Protein AF-A0A9E5MYY8-F1 (afdb_monomer)

Radius of gyration: 12.79 Å; Cα contacts (8 Å, |Δi|>4): 73; chains: 1; bounding box: 27×11×35 Å

Solvent-accessible surface area (backbone atoms only — not comparable to full-atom values): 3178 Å² total; per-residue (Å²): 118,52,60,52,48,47,74,50,97,88,70,51,74,49,74,59,67,80,64,63,46,80,39,74,42,71,50,75,51,67,51,96,86,69,52,68,51,79,45,84,46,75,48,75,38,75,76,133

Sequence (48 aa):
LPVGLSLDAAGLISGTPTLDGTFNFTVRVTDANGVFADQPLTILVNPA

Nearest PDB structures (foldseek):
  2adv-assembly1_C  TM=4.846E-01  e=6.919E-01  Pseudomonas sp. GK16
  8a5d-assembly1_X  TM=4.655E-01  e=2.986E+00  Thermochaetoides thermophila
  8a5q-assembly1_X  TM=5.049E-01  e=4.767E+00  Thermochaetoides thermophila
  8a5p-assembly1_X  TM=4.607E-01  e=4.767E+00  Thermochaetoides thermophila
  3ua0-assembly1_B-2  TM=2.727E-01  e=2.816E+00  Bombyx mori

Foldseek 3Di:
DAPQWDADPVGDIDGDHPDFAKDKDWDWDADPVRDIDIDIDMDGGDDD

Secondary structure (DSSP, 8-state):
--TTEEE-TTS-EEE---S-EEEEEEEEEE-TTS-EEEEEEEEEE---

pLDDT: mean 94.9, std 3.36, range [77.19, 98.44]

Structure (mmCIF, N/CA/C/O backbone):
data_AF-A0A9E5MYY8-F1
#
_entry.id   AF-A0A9E5MYY8-F1
#
loop_
_atom_site.group_PDB
_atom_site.id
_atom_site.type_symbol
_atom_site.label_atom_id
_atom_site.label_alt_id
_atom_site.label_comp_id
_atom_site.label_asym_id
_atom_site.label_entity_id
_atom_site.label_seq_id
_atom_site.pdbx_PDB_ins_code
_atom_site.Cartn_x
_atom_site.Cartn_y
_atom_site.Cartn_z
_atom_site.occupancy
_atom_site.B_iso_or_equiv
_atom_site.auth_seq_id
_atom_site.auth_comp_id
_atom_site.auth_asym_id
_atom_site.auth_atom_id
_atom_site.pdbx_PDB_model_num
ATOM 1 N N . LEU A 1 1 ? -1.893 -4.010 4.281 1.00 90.06 1 LEU A N 1
ATOM 2 C CA . LEU A 1 1 ? -2.783 -2.841 4.476 1.00 90.06 1 LEU A CA 1
ATOM 3 C C . LEU A 1 1 ? -3.730 -3.120 5.644 1.00 90.06 1 LEU A C 1
ATOM 5 O O . LEU A 1 1 ? -3.946 -4.299 5.917 1.00 90.06 1 LEU A O 1
ATOM 9 N N . PRO A 1 2 ? -4.275 -2.085 6.316 1.00 93.94 2 PRO A N 1
ATOM 10 C CA . PRO A 1 2 ? -5.381 -2.245 7.264 1.00 93.94 2 PRO A CA 1
ATOM 11 C C . PRO A 1 2 ? -6.558 -3.008 6.640 1.00 93.94 2 PRO A C 1
ATOM 13 O O . PRO A 1 2 ? -6.853 -2.827 5.456 1.00 93.94 2 PRO A O 1
ATOM 16 N N . VAL A 1 3 ? -7.238 -3.845 7.428 1.00 94.56 3 VAL A N 1
ATOM 17 C CA . VAL A 1 3 ? -8.443 -4.560 6.973 1.00 94.56 3 VAL A CA 1
ATOM 18 C C . VAL A 1 3 ? -9.512 -3.546 6.568 1.00 94.56 3 VAL A C 1
ATOM 20 O O . VAL A 1 3 ? -9.762 -2.596 7.303 1.00 94.56 3 VAL A O 1
ATOM 23 N N . GLY A 1 4 ? -10.124 -3.748 5.397 1.00 95.12 4 GLY A N 1
ATOM 24 C CA . GLY A 1 4 ? -11.130 -2.844 4.829 1.00 95.12 4 GLY A CA 1
ATOM 25 C C . GLY A 1 4 ? -10.572 -1.791 3.866 1.00 95.12 4 GLY A C 1
ATOM 26 O O . GLY A 1 4 ? -11.357 -1.103 3.216 1.00 95.12 4 GLY A O 1
ATOM 27 N N . LEU A 1 5 ? -9.243 -1.696 3.720 1.00 96.31 5 LEU A N 1
ATOM 28 C CA . LEU A 1 5 ? -8.592 -0.920 2.662 1.00 96.31 5 LEU A CA 1
ATOM 29 C C . LEU A 1 5 ? -8.090 -1.816 1.524 1.00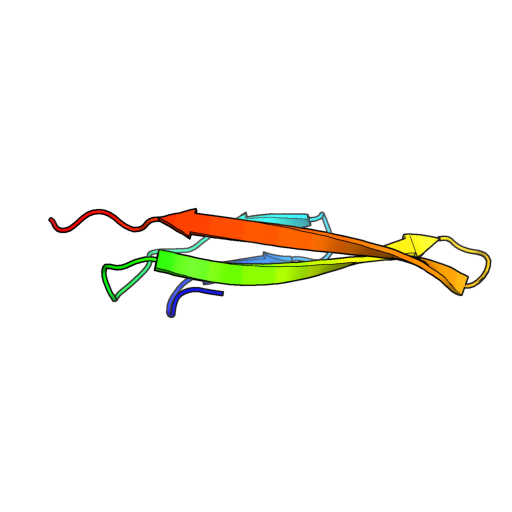 96.31 5 LEU A C 1
ATOM 31 O O . LEU A 1 5 ? -7.645 -2.943 1.743 1.00 96.31 5 LEU A O 1
ATOM 35 N N . SER A 1 6 ? -8.099 -1.273 0.310 1.00 94.75 6 SER A N 1
ATOM 36 C CA . SER A 1 6 ? -7.580 -1.901 -0.907 1.00 94.75 6 SER A CA 1
ATOM 37 C C . SER A 1 6 ? -6.717 -0.920 -1.698 1.00 94.75 6 SER A C 1
ATOM 39 O O . SER A 1 6 ? -6.929 0.286 -1.600 1.00 94.75 6 SER A O 1
ATOM 41 N N . LEU A 1 7 ? -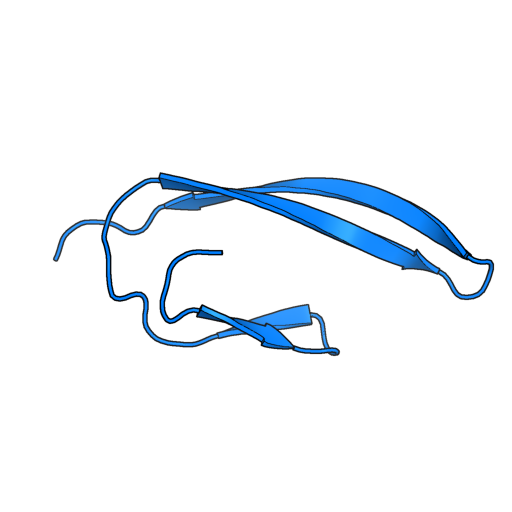5.743 -1.440 -2.449 1.00 93.44 7 LEU A N 1
ATOM 42 C CA . LEU A 1 7 ? -4.911 -0.692 -3.395 1.00 93.44 7 LEU A CA 1
ATOM 43 C C . LEU A 1 7 ? -5.303 -1.114 -4.812 1.00 93.44 7 LEU A C 1
ATOM 45 O O . LEU A 1 7 ? -5.292 -2.311 -5.105 1.00 93.44 7 LEU A O 1
ATOM 49 N N . ASP A 1 8 ? -5.632 -0.158 -5.676 1.00 93.81 8 ASP A N 1
ATOM 50 C CA . ASP A 1 8 ? -5.923 -0.433 -7.083 1.00 93.81 8 ASP A CA 1
ATOM 51 C C . ASP A 1 8 ? -4.689 -0.291 -7.994 1.00 93.81 8 ASP A C 1
ATOM 53 O O . ASP A 1 8 ? -3.604 0.119 -7.577 1.00 93.81 8 ASP A O 1
ATOM 57 N N . ALA A 1 9 ? -4.861 -0.640 -9.272 1.00 89.38 9 ALA A N 1
ATOM 58 C CA . ALA A 1 9 ? -3.797 -0.568 -10.274 1.00 89.38 9 ALA A CA 1
ATOM 59 C C . ALA A 1 9 ? -3.367 0.870 -10.627 1.00 89.38 9 ALA A C 1
ATOM 61 O O . ALA A 1 9 ? -2.296 1.054 -11.203 1.00 89.38 9 ALA A O 1
ATOM 62 N N . ALA A 1 10 ? -4.178 1.879 -10.296 1.00 91.12 10 ALA A N 1
ATOM 63 C CA . ALA A 1 10 ? -3.838 3.290 -10.458 1.00 91.12 10 ALA A CA 1
ATOM 64 C C . ALA A 1 10 ? -3.062 3.848 -9.249 1.00 91.12 10 ALA A C 1
ATOM 66 O O . ALA A 1 10 ? -2.624 4.997 -9.278 1.00 91.12 10 ALA A O 1
ATOM 67 N N . GLY A 1 11 ? -2.868 3.045 -8.198 1.00 90.94 11 GLY A N 1
ATOM 68 C CA . GLY A 1 11 ? -2.176 3.446 -6.980 1.00 90.94 11 GLY A CA 1
ATOM 69 C C . GLY A 1 11 ? -3.090 4.063 -5.919 1.00 90.94 11 GLY A C 1
ATOM 70 O O . GLY A 1 11 ? -2.590 4.585 -4.921 1.00 90.94 11 GLY A O 1
ATOM 71 N N . LEU A 1 12 ? -4.414 4.026 -6.099 1.00 94.81 12 LEU A N 1
ATOM 72 C CA . LEU A 1 12 ? -5.361 4.566 -5.131 1.00 94.81 12 LEU A CA 1
ATOM 73 C C . LEU A 1 12 ? -5.582 3.571 -3.989 1.00 94.81 12 LEU A C 1
ATOM 75 O O . LEU A 1 12 ? -5.998 2.433 -4.210 1.00 94.81 12 LEU A O 1
ATOM 79 N N . ILE A 1 13 ? -5.358 4.029 -2.756 1.00 95.25 13 ILE A N 1
ATOM 80 C CA . ILE A 1 13 ? -5.760 3.309 -1.545 1.00 95.25 13 ILE A CA 1
ATOM 81 C C . ILE A 1 13 ? -7.141 3.809 -1.121 1.00 95.25 13 ILE A C 1
ATOM 83 O O . ILE A 1 13 ? -7.306 4.991 -0.825 1.00 95.25 13 ILE A O 1
ATOM 87 N N . SER A 1 14 ? -8.134 2.923 -1.080 1.00 96.62 14 SER A N 1
ATOM 88 C CA . SER A 1 14 ? -9.513 3.281 -0.729 1.00 96.62 14 SER A CA 1
ATOM 89 C C . SER A 1 14 ? -10.229 2.185 0.062 1.00 96.62 14 SER A C 1
ATOM 91 O O . SER A 1 14 ? -9.786 1.033 0.102 1.00 96.62 14 SER A O 1
ATOM 93 N N . GLY A 1 15 ? -11.330 2.565 0.716 1.00 95.94 15 GLY A N 1
ATOM 94 C CA . GLY A 1 15 ? -12.158 1.698 1.554 1.00 95.94 15 GLY A CA 1
ATOM 95 C C . GLY A 1 15 ? -12.450 2.317 2.922 1.00 95.94 15 GLY A C 1
ATOM 96 O O . GLY A 1 15 ? -12.216 3.506 3.141 1.00 95.94 15 GLY A O 1
ATOM 97 N N . THR A 1 16 ? -12.952 1.506 3.850 1.00 95.69 16 THR A N 1
ATOM 98 C CA . THR A 1 16 ? -13.214 1.915 5.237 1.00 95.69 16 THR A CA 1
ATOM 99 C C . THR A 1 16 ? -12.507 0.937 6.169 1.00 95.69 16 THR A C 1
ATOM 101 O O . THR A 1 16 ? -12.880 -0.238 6.194 1.00 95.69 16 THR A O 1
ATOM 104 N N . PRO A 1 17 ? -11.475 1.377 6.907 1.00 95.62 17 PRO A N 1
ATOM 105 C CA . PRO A 1 17 ? -10.751 0.493 7.803 1.00 95.62 17 PRO A CA 1
ATOM 106 C C . PRO A 1 17 ? -11.657 0.049 8.957 1.00 95.62 17 PRO A C 1
ATOM 108 O O . PRO A 1 17 ? -12.408 0.854 9.503 1.00 95.62 17 PRO A O 1
ATOM 111 N N . THR A 1 18 ? -11.592 -1.230 9.330 1.00 95.38 18 THR A N 1
ATOM 112 C CA . THR A 1 18 ? -12.450 -1.811 10.385 1.00 95.38 18 THR A CA 1
ATOM 113 C C . THR A 1 18 ? -11.743 -1.994 11.727 1.00 95.38 18 THR A C 1
ATOM 115 O O . THR A 1 18 ? -12.369 -2.442 12.682 1.00 95.38 18 THR A O 1
ATOM 118 N N . LEU A 1 19 ? -10.438 -1.724 11.787 1.00 95.44 19 LEU A N 1
ATOM 119 C CA . LEU A 1 1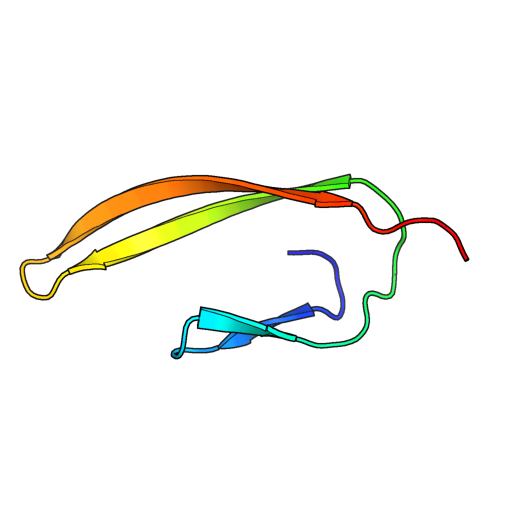9 ? -9.607 -1.889 12.976 1.00 95.44 19 LEU A CA 1
ATOM 120 C C . LEU A 1 19 ? -8.680 -0.679 13.121 1.00 95.44 19 LEU A C 1
ATOM 122 O O . LEU A 1 19 ? -8.052 -0.260 12.145 1.00 95.44 19 LEU A O 1
ATOM 126 N N . ASP A 1 20 ? -8.602 -0.143 14.332 1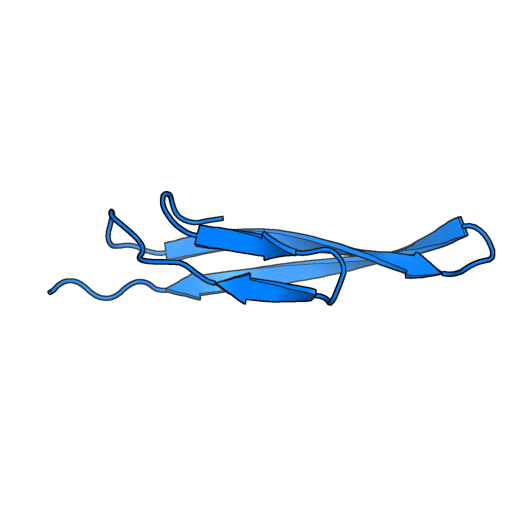.00 96.38 20 ASP A N 1
ATOM 127 C CA . ASP A 1 20 ? -7.675 0.908 14.726 1.00 96.38 20 ASP A CA 1
ATOM 128 C C . ASP A 1 20 ? -6.243 0.377 14.909 1.00 96.38 20 ASP A C 1
ATOM 130 O O . ASP A 1 20 ? -5.994 -0.824 15.033 1.00 96.38 20 ASP A O 1
ATOM 134 N N . GLY A 1 21 ? -5.274 1.289 14.888 1.00 96.62 21 GLY A N 1
ATOM 135 C CA . GLY A 1 21 ? -3.866 0.982 15.116 1.00 96.62 21 GLY A CA 1
ATOM 136 C C . GLY A 1 21 ? -2.938 1.377 13.970 1.00 96.62 21 GLY A C 1
ATOM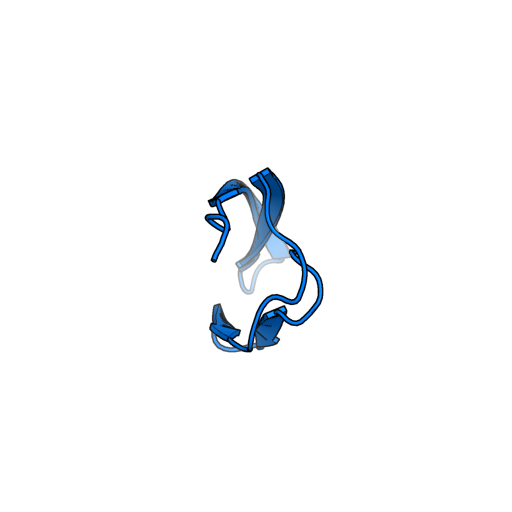 137 O O . GLY A 1 21 ? -3.326 2.010 12.984 1.00 96.62 21 GLY A O 1
ATOM 138 N N . THR A 1 22 ? -1.667 1.013 14.131 1.00 97.44 22 THR A N 1
ATOM 139 C CA . THR A 1 22 ? -0.589 1.344 13.193 1.00 97.44 22 THR A CA 1
ATOM 140 C C . THR A 1 22 ? -0.283 0.156 12.295 1.00 97.44 22 THR A C 1
ATOM 142 O O . THR A 1 22 ? 0.134 -0.904 12.762 1.00 97.44 22 THR A O 1
ATOM 145 N N . PHE A 1 23 ? -0.419 0.353 10.989 1.00 96.88 23 PHE A N 1
ATOM 146 C CA . PHE A 1 23 ? -0.190 -0.667 9.976 1.00 96.88 23 PHE A CA 1
ATOM 147 C C . PHE A 1 23 ? 0.994 -0.269 9.102 1.00 96.88 23 PHE A C 1
ATOM 149 O O . PHE A 1 23 ? 0.913 0.665 8.303 1.00 96.88 23 PHE A O 1
ATOM 156 N N . ASN A 1 24 ? 2.091 -1.010 9.234 1.00 97.06 24 ASN A N 1
ATOM 157 C CA . ASN A 1 24 ? 3.258 -0.868 8.370 1.00 97.06 24 ASN A CA 1
ATOM 158 C C . ASN A 1 24 ? 3.106 -1.779 7.149 1.00 97.06 24 ASN A C 1
ATOM 160 O O . ASN A 1 24 ? 2.681 -2.930 7.268 1.00 97.06 24 ASN A O 1
ATOM 164 N N . PHE A 1 25 ? 3.440 -1.270 5.970 1.00 93.94 25 PHE A N 1
ATOM 165 C CA . PHE A 1 25 ? 3.433 -2.031 4.725 1.00 93.94 25 PHE A CA 1
ATOM 166 C C . PHE A 1 25 ? 4.477 -1.472 3.762 1.00 93.94 25 PHE A C 1
ATOM 168 O O . PHE A 1 25 ? 4.876 -0.316 3.861 1.00 93.94 25 PHE A O 1
ATOM 175 N N . THR A 1 26 ? 4.909 -2.295 2.816 1.00 95.19 26 THR A N 1
ATOM 176 C CA . THR A 1 26 ? 5.861 -1.885 1.782 1.00 95.19 26 THR A CA 1
ATOM 177 C C . THR A 1 26 ? 5.133 -1.790 0.454 1.00 95.19 26 THR A C 1
ATOM 179 O O . THR A 1 26 ? 4.420 -2.718 0.071 1.00 95.19 26 THR A O 1
ATOM 182 N N . VAL A 1 27 ? 5.314 -0.675 -0.248 1.00 93.94 27 VAL A N 1
ATOM 183 C CA . VAL A 1 27 ? 4.861 -0.509 -1.630 1.00 93.94 27 VAL A CA 1
ATOM 184 C C . VAL A 1 27 ? 6.029 -0.793 -2.559 1.00 93.94 27 VAL A C 1
ATOM 186 O O . VAL A 1 27 ? 7.114 -0.249 -2.364 1.00 93.94 27 VAL A O 1
ATOM 189 N N . ARG A 1 28 ? 5.787 -1.622 -3.576 1.00 94.44 28 ARG A N 1
ATOM 190 C CA . ARG A 1 28 ? 6.718 -1.858 -4.678 1.00 94.44 28 ARG A CA 1
ATOM 191 C C . ARG A 1 28 ? 6.206 -1.171 -5.932 1.00 94.44 28 ARG A C 1
ATOM 193 O O . ARG A 1 28 ? 5.089 -1.444 -6.364 1.00 94.44 28 ARG A O 1
ATOM 200 N N . VAL A 1 29 ? 7.048 -0.350 -6.546 1.00 93.31 29 VAL A N 1
ATOM 201 C CA . VAL A 1 29 ? 6.826 0.163 -7.903 1.00 93.31 29 VAL A CA 1
ATOM 202 C C . VAL A 1 29 ? 7.763 -0.580 -8.839 1.00 93.31 29 VAL A C 1
ATOM 204 O O . VAL A 1 29 ? 8.931 -0.751 -8.509 1.00 93.31 29 VAL A O 1
ATOM 207 N N . THR A 1 30 ? 7.251 -1.045 -9.977 1.00 95.19 30 THR A N 1
ATOM 208 C CA . THR A 1 30 ? 8.042 -1.702 -11.029 1.00 95.19 30 THR A CA 1
ATOM 209 C C . THR A 1 30 ? 7.864 -0.918 -12.323 1.00 95.19 30 THR A C 1
ATOM 211 O O . THR A 1 30 ? 6.732 -0.613 -12.696 1.00 95.19 30 THR A O 1
ATOM 214 N N . ASP A 1 31 ? 8.964 -0.555 -12.979 1.00 95.00 31 ASP A N 1
ATOM 215 C CA . ASP A 1 31 ? 8.939 0.118 -14.275 1.00 95.00 31 ASP A CA 1
ATOM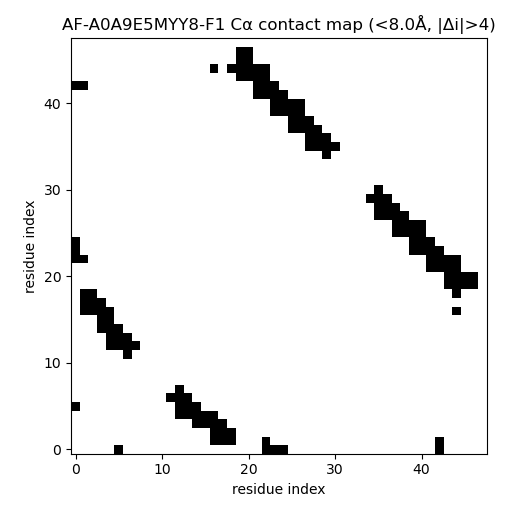 216 C C . ASP A 1 31 ? 8.738 -0.878 -15.433 1.00 95.00 31 ASP A C 1
ATOM 218 O O . ASP A 1 31 ? 8.695 -2.096 -15.250 1.00 95.00 31 ASP A O 1
ATOM 222 N N . ALA A 1 32 ? 8.625 -0.361 -16.658 1.00 96.75 32 ALA A N 1
ATOM 223 C CA . ALA A 1 32 ? 8.445 -1.192 -17.850 1.00 96.75 32 ALA A CA 1
ATOM 224 C C . ALA A 1 32 ? 9.647 -2.108 -18.160 1.00 96.75 32 ALA A C 1
ATOM 226 O O . ALA A 1 32 ? 9.498 -3.080 -18.897 1.00 96.75 32 ALA A O 1
ATOM 227 N N . ASN A 1 33 ? 10.825 -1.817 -17.601 1.00 97.75 33 ASN A N 1
ATOM 228 C CA . ASN A 1 33 ? 12.040 -2.613 -17.763 1.00 97.75 33 ASN A CA 1
ATOM 229 C C . ASN A 1 33 ? 12.173 -3.696 -16.676 1.00 97.75 33 ASN A C 1
ATOM 231 O O . ASN A 1 33 ? 13.156 -4.436 -16.668 1.00 97.75 33 ASN A O 1
ATOM 235 N N . GLY A 1 34 ? 11.208 -3.793 -15.753 1.00 97.12 34 GLY A N 1
ATOM 236 C CA . GLY A 1 34 ? 11.239 -4.725 -14.628 1.00 97.12 34 GLY A CA 1
ATOM 237 C C . GLY A 1 34 ? 12.124 -4.267 -13.466 1.00 97.12 34 GLY A C 1
ATOM 238 O O . GLY A 1 34 ? 12.322 -5.026 -12.515 1.00 97.12 34 GLY A O 1
ATOM 239 N N . VAL A 1 35 ? 12.652 -3.042 -13.514 1.00 98.44 35 VAL A N 1
ATOM 240 C CA . VAL A 1 35 ? 13.382 -2.441 -12.397 1.00 98.44 35 VAL A CA 1
ATOM 241 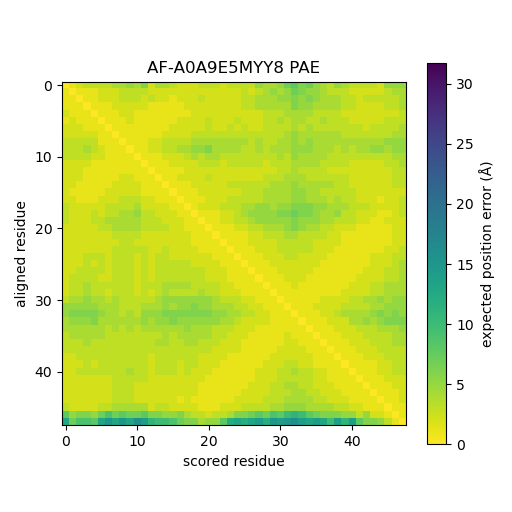C C . VAL A 1 35 ? 12.367 -2.008 -11.355 1.00 98.44 35 VAL A C 1
ATOM 243 O O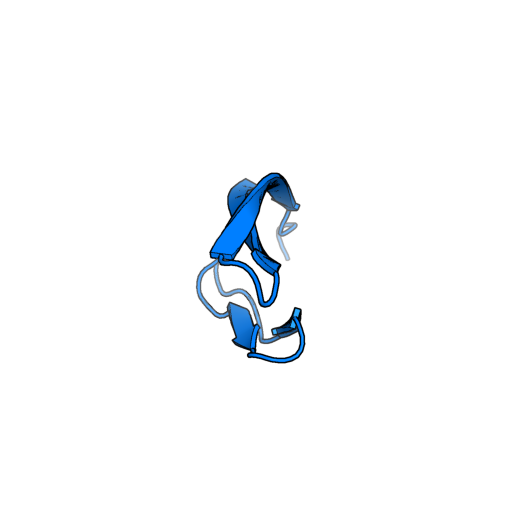 . VAL A 1 35 ? 11.351 -1.393 -11.680 1.00 98.44 35 VAL A O 1
ATOM 246 N N . PHE A 1 36 ? 12.635 -2.326 -10.092 1.00 97.75 36 PHE A N 1
ATOM 247 C CA . PHE A 1 36 ? 11.721 -2.004 -9.008 1.00 97.75 36 PHE A CA 1
ATOM 248 C C . PHE A 1 36 ? 12.386 -1.205 -7.894 1.00 97.75 36 PHE A C 1
ATOM 250 O O . PHE A 1 36 ? 13.593 -1.288 -7.665 1.00 97.75 36 PHE A O 1
ATOM 257 N N . ALA A 1 37 ? 11.555 -0.456 -7.178 1.00 97.62 37 ALA A N 1
ATOM 258 C CA . ALA A 1 37 ? 11.901 0.205 -5.933 1.00 97.62 37 ALA A CA 1
ATOM 259 C C . ALA A 1 37 ? 10.867 -0.157 -4.864 1.00 97.62 37 ALA A C 1
ATOM 261 O O . ALA A 1 37 ? 9.663 -0.183 -5.137 1.00 97.62 37 ALA A O 1
ATOM 262 N N . ASP A 1 38 ? 11.355 -0.419 -3.655 1.00 97.56 38 ASP A N 1
ATOM 263 C CA . ASP A 1 38 ? 10.535 -0.687 -2.478 1.00 97.56 38 ASP A CA 1
ATOM 264 C C . ASP A 1 38 ? 10.549 0.526 -1.549 1.00 97.56 38 ASP A C 1
ATOM 266 O O . ASP A 1 38 ? 11.611 1.060 -1.228 1.00 97.56 38 ASP A O 1
ATOM 270 N N . GLN A 1 39 ? 9.372 0.933 -1.081 1.00 96.44 39 GLN A N 1
ATOM 271 C CA . GLN A 1 39 ? 9.209 2.019 -0.123 1.00 96.44 39 GLN A CA 1
ATOM 272 C C . GLN A 1 39 ? 8.396 1.528 1.082 1.00 96.44 39 GLN A C 1
ATOM 274 O O . GLN A 1 39 ? 7.221 1.179 0.919 1.00 96.44 39 GLN A O 1
ATOM 279 N N . PRO A 1 40 ? 8.971 1.506 2.299 1.00 97.25 40 PRO A N 1
ATOM 280 C CA . PRO A 1 40 ? 8.188 1.295 3.509 1.00 97.25 40 PRO A CA 1
ATOM 281 C C . PRO A 1 40 ? 7.289 2.509 3.768 1.00 97.25 40 PRO A C 1
ATOM 283 O O . PRO A 1 40 ? 7.741 3.653 3.692 1.00 97.25 40 PRO A O 1
ATOM 286 N N . LEU A 1 41 ? 6.023 2.247 4.084 1.00 95.75 41 LEU A N 1
ATOM 287 C CA . LEU A 1 41 ? 4.999 3.227 4.427 1.00 95.75 41 LEU A CA 1
ATOM 288 C C . LEU A 1 41 ? 4.214 2.771 5.663 1.00 95.75 41 LEU A C 1
ATOM 290 O O . LEU A 1 41 ? 4.192 1.592 6.032 1.00 95.75 41 LEU A O 1
ATOM 294 N N . THR A 1 42 ? 3.522 3.726 6.277 1.00 96.69 42 THR A N 1
ATOM 295 C CA . THR A 1 42 ? 2.717 3.499 7.477 1.00 96.69 42 THR A CA 1
ATOM 296 C C . THR A 1 42 ? 1.357 4.164 7.320 1.00 96.69 42 THR A C 1
ATOM 298 O O . THR A 1 42 ? 1.269 5.313 6.894 1.00 96.69 42 THR A O 1
ATOM 301 N N . ILE A 1 43 ? 0.297 3.449 7.698 1.00 96.44 43 ILE A N 1
ATOM 302 C CA . ILE A 1 43 ? -1.036 4.017 7.916 1.00 96.44 43 ILE A CA 1
ATOM 303 C C . ILE A 1 43 ? -1.347 3.924 9.405 1.00 96.44 43 ILE A C 1
ATOM 305 O O . ILE A 1 43 ? -1.302 2.840 9.986 1.00 96.44 43 ILE A O 1
ATOM 309 N N . LEU A 1 44 ? -1.684 5.064 10.000 1.00 97.06 44 LEU A N 1
ATOM 310 C CA . LEU A 1 44 ? -2.265 5.137 11.332 1.00 97.06 44 LEU A CA 1
ATOM 311 C C . LEU A 1 44 ? -3.781 5.286 11.193 1.00 97.06 44 LEU A C 1
ATOM 313 O O . LEU A 1 44 ? -4.257 6.245 10.585 1.00 97.06 44 LEU A O 1
ATOM 317 N N . VAL A 1 45 ? -4.524 4.339 11.762 1.00 97.12 45 VAL A N 1
ATOM 318 C CA . VAL A 1 45 ? -5.975 4.430 11.928 1.00 97.12 45 VAL A CA 1
ATOM 319 C C . VAL A 1 45 ? -6.234 4.834 13.371 1.00 97.12 45 VAL A C 1
ATOM 321 O O . VAL A 1 45 ? -5.945 4.073 14.295 1.00 97.12 45 VAL A O 1
ATOM 324 N N . ASN A 1 46 ? -6.739 6.051 13.561 1.00 95.44 46 ASN A N 1
ATOM 325 C CA . ASN A 1 46 ? -7.092 6.528 14.892 1.00 95.44 46 ASN A CA 1
ATOM 326 C C . ASN A 1 46 ? -8.331 5.778 15.406 1.00 95.44 46 ASN A C 1
ATOM 328 O O . ASN A 1 46 ? -9.213 5.459 14.603 1.00 95.44 46 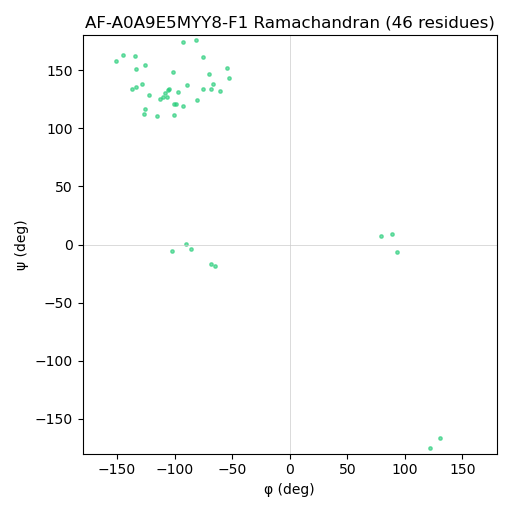ASN A O 1
ATOM 332 N N . PRO A 1 47 ? -8.425 5.537 16.724 1.00 89.25 47 PRO A N 1
ATOM 333 C CA . PRO A 1 47 ? -9.671 5.114 17.349 1.00 89.25 47 PRO A CA 1
ATOM 334 C C . PRO A 1 47 ? -10.813 6.089 17.034 1.00 89.25 47 PRO A C 1
ATOM 336 O O . PRO A 1 47 ? -10.567 7.277 16.799 1.00 89.25 47 PRO A O 1
ATOM 339 N N . ALA A 1 48 ? -12.040 5.562 17.023 1.00 77.19 48 ALA A N 1
ATOM 340 C CA . ALA A 1 48 ? -13.261 6.341 16.816 1.00 77.19 48 ALA A CA 1
ATOM 341 C C . ALA A 1 48 ? -13.541 7.325 17.963 1.00 77.19 48 ALA A C 1
ATOM 343 O O . ALA A 1 48 ? -13.220 6.988 19.127 1.00 77.19 48 ALA A O 1
#

Mean predicted aligned error: 2.73 Å